Protein AF-A0A2U0D5P3-F1 (afdb_monomer)

Foldseek 3Di:
DDDQWQDPVLLVVQLVVLVVQLVVLVVVLPDDDPDPVVNVVSVVSNVLSVLQNVLSVDVDLCNVVSVVCCLCPVQAPVLVVVLVVQVVCVVPPVPNPDPPSNVVSVVSNVVSVVSVVNCVVIGDNPDD

Radius of gyration: 16.36 Å; Cα contacts (8 Å, |Δi|>4): 101; chains: 1; bounding box: 40×24×51 Å

pLDDT: mean 86.08, std 11.92, range [39.5, 96.5]

Secondary structure (DSSP, 8-state):
---SBS-HHHHHHHHHHHHHHHHHHHHHHTS--S-HHHHHHHHHHHHHHHHHHHTTTS--TTHHHHHHHIIIIIIIIHHHHHHHHHHHHHHH-SS---HHHHHHHHHHHHHHHHHHHHHHHHB-----

Sequence (128 aa):
MNRLFSNNTFYYFFLIVVGINFLGSIGGISKETDILILKILGMITVAVCLLALLSFFTDLKFNHLFFKIYLYGKGLLSPFCLLIYFLYEKITNDRYVSGTYFMPALFRLVLGFVMLVLYNKYKIEKNR

Mean predicted aligned error: 5.9 Å

Solvent-accessible surface area (backbone atoms only — not comparable to full-atom values): 7034 Å² total; per-residue (Å²): 132,88,66,64,41,80,40,68,69,58,48,54,50,49,51,51,54,37,49,54,52,27,55,54,33,51,66,54,56,74,51,92,69,92,51,65,68,58,55,52,53,34,52,53,50,30,50,41,29,46,51,33,48,49,36,76,80,43,96,54,95,53,32,67,56,35,46,48,52,32,38,51,45,62,21,35,49,47,23,48,54,50,47,51,50,53,52,50,42,51,74,75,34,94,65,65,86,44,71,81,57,49,53,59,28,50,51,43,27,53,49,20,52,53,50,48,54,51,43,71,73,30,53,48,78,79,84,124

Structure (mmCIF, N/CA/C/O backbone):
data_AF-A0A2U0D5P3-F1
#
_entry.id   AF-A0A2U0D5P3-F1
#
loop_
_atom_site.group_PDB
_atom_site.id
_atom_site.type_symbol
_atom_site.label_atom_id
_atom_site.label_alt_id
_atom_site.label_comp_id
_atom_site.label_asym_id
_atom_site.label_entity_id
_atom_site.label_seq_id
_atom_site.pdbx_PDB_ins_code
_atom_site.Cartn_x
_atom_site.Cartn_y
_atom_site.Cartn_z
_atom_site.occupancy
_atom_site.B_iso_or_equiv
_atom_site.auth_seq_id
_atom_site.auth_comp_id
_atom_site.auth_asym_id
_atom_site.auth_atom_id
_atom_site.pdbx_PDB_model_num
ATOM 1 N N . MET A 1 1 ? -12.353 -5.039 22.178 1.00 49.28 1 MET A N 1
ATOM 2 C CA . MET A 1 1 ? -11.605 -5.071 20.901 1.00 49.28 1 MET A CA 1
ATOM 3 C C . MET A 1 1 ? -11.935 -3.790 20.146 1.00 49.28 1 MET A C 1
ATOM 5 O O . MET A 1 1 ? -13.097 -3.590 19.812 1.00 49.28 1 MET A O 1
ATOM 9 N N . ASN A 1 2 ? -10.979 -2.871 19.986 1.00 60.81 2 ASN A N 1
ATOM 10 C CA . ASN A 1 2 ? -11.240 -1.607 19.294 1.00 60.81 2 ASN A CA 1
ATOM 11 C C . ASN A 1 2 ? -11.452 -1.879 17.801 1.00 60.81 2 ASN A C 1
ATOM 13 O O . ASN A 1 2 ? -10.558 -2.377 17.123 1.00 60.81 2 ASN A O 1
ATOM 17 N N . ARG A 1 3 ? -12.662 -1.612 17.299 1.00 76.00 3 ARG A N 1
ATOM 18 C CA . ARG A 1 3 ? -12.981 -1.809 15.881 1.00 76.00 3 ARG A CA 1
ATOM 19 C C . ARG A 1 3 ? -12.280 -0.730 15.051 1.00 76.00 3 ARG A C 1
ATOM 21 O O . ARG A 1 3 ? -12.592 0.444 15.195 1.00 76.00 3 ARG A O 1
ATOM 28 N N . LEU A 1 4 ? -11.351 -1.144 14.185 1.00 87.69 4 LEU A N 1
ATOM 29 C CA . LEU A 1 4 ? -10.678 -0.280 13.196 1.00 87.69 4 LEU A CA 1
ATOM 30 C C . LEU A 1 4 ? -11.612 0.135 12.051 1.00 87.69 4 LEU A C 1
ATOM 32 O O . LEU A 1 4 ? -11.501 1.229 11.498 1.00 87.69 4 LEU A O 1
ATOM 36 N N . PHE A 1 5 ? -12.541 -0.753 11.700 1.00 91.56 5 PHE A N 1
ATOM 37 C CA . PHE A 1 5 ? -13.498 -0.560 10.620 1.00 91.56 5 PHE A CA 1
ATOM 38 C C . PHE A 1 5 ? -14.900 -0.951 11.081 1.00 91.56 5 PHE A C 1
ATOM 40 O O . PHE A 1 5 ? -15.067 -1.865 11.890 1.00 91.56 5 PHE A O 1
ATOM 47 N N . SER A 1 6 ? -15.912 -0.264 10.557 1.00 92.25 6 SER A N 1
ATOM 48 C CA . SER A 1 6 ? -17.325 -0.542 10.841 1.00 92.25 6 SER A CA 1
ATOM 49 C C . SER A 1 6 ? -17.835 -1.799 10.137 1.00 92.25 6 SER A C 1
ATOM 51 O O . SER A 1 6 ? -18.821 -2.389 10.573 1.00 92.25 6 SER A O 1
ATOM 53 N N . ASN A 1 7 ? -17.147 -2.240 9.082 1.00 93.56 7 ASN A N 1
ATOM 54 C CA . ASN A 1 7 ? -17.504 -3.408 8.289 1.00 93.56 7 ASN A CA 1
ATOM 55 C C . ASN A 1 7 ? -16.450 -4.523 8.429 1.00 93.56 7 ASN A C 1
ATOM 57 O O . ASN A 1 7 ? -15.291 -4.348 8.046 1.00 93.56 7 ASN A O 1
ATOM 61 N N . ASN A 1 8 ? -16.869 -5.683 8.945 1.00 91.62 8 ASN A N 1
ATOM 62 C CA . ASN A 1 8 ? -15.991 -6.841 9.150 1.00 91.62 8 ASN A CA 1
ATOM 63 C C . ASN A 1 8 ? -15.499 -7.449 7.827 1.00 91.62 8 ASN A C 1
ATOM 65 O O . ASN A 1 8 ? -14.347 -7.861 7.735 1.00 91.62 8 ASN A O 1
ATOM 69 N N . THR A 1 9 ? -16.341 -7.483 6.792 1.00 94.12 9 THR A N 1
ATOM 70 C CA . THR A 1 9 ? -15.952 -7.992 5.469 1.00 94.12 9 THR A CA 1
ATOM 71 C C . THR A 1 9 ? -14.819 -7.157 4.886 1.00 94.12 9 THR A C 1
ATOM 73 O O . THR A 1 9 ? -13.827 -7.707 4.418 1.00 94.12 9 THR A O 1
ATOM 76 N N . PHE A 1 10 ? -14.919 -5.828 4.983 1.00 95.00 10 PHE A N 1
ATOM 77 C CA . PHE A 1 10 ? -13.848 -4.928 4.571 1.00 95.00 10 PHE A CA 1
ATOM 78 C C . PHE A 1 10 ? -12.583 -5.117 5.413 1.00 95.00 10 PHE A C 1
ATOM 80 O O . PHE A 1 10 ? -11.495 -5.145 4.848 1.00 95.00 10 PHE A O 1
ATOM 87 N N . TYR A 1 11 ? -12.709 -5.299 6.733 1.00 94.62 11 TYR A N 1
ATOM 88 C CA . TYR A 1 11 ? -11.564 -5.594 7.603 1.00 94.62 11 TYR A CA 1
ATOM 89 C C . TYR A 1 11 ? -10.780 -6.817 7.102 1.00 94.62 11 TYR A C 1
ATOM 91 O O . TYR A 1 11 ? -9.577 -6.713 6.867 1.00 94.62 11 TYR A O 1
ATOM 99 N N . TYR A 1 12 ? -11.452 -7.954 6.885 1.00 95.00 12 TYR A N 1
ATOM 100 C CA . TYR A 1 12 ? -10.782 -9.181 6.442 1.00 95.00 12 TYR A CA 1
ATOM 101 C C . TYR A 1 12 ? -10.258 -9.070 5.012 1.00 95.00 12 TYR A C 1
ATOM 103 O O . TYR A 1 12 ? -9.145 -9.509 4.732 1.00 95.00 12 TYR A O 1
ATOM 111 N N . PHE A 1 13 ? -11.016 -8.437 4.117 1.00 95.62 13 PHE A N 1
ATOM 112 C CA . PHE A 1 13 ? -10.563 -8.171 2.756 1.00 95.62 13 PHE A CA 1
ATOM 113 C C . PHE A 1 13 ? -9.285 -7.323 2.745 1.00 95.62 13 PHE A C 1
ATOM 115 O O . PHE A 1 13 ? -8.310 -7.683 2.087 1.00 95.62 13 PHE A O 1
ATOM 122 N N . PHE A 1 14 ? -9.248 -6.241 3.527 1.00 95.81 14 PHE A N 1
ATOM 123 C CA . PHE A 1 14 ? -8.075 -5.379 3.625 1.00 95.81 14 PHE A CA 1
ATOM 124 C C . PHE A 1 14 ? -6.882 -6.118 4.234 1.00 95.81 14 PHE A C 1
ATOM 126 O O . PHE A 1 14 ? -5.777 -6.038 3.697 1.00 95.81 14 PHE A O 1
ATOM 133 N N . LEU A 1 15 ? -7.107 -6.896 5.294 1.00 96.31 15 LEU A N 1
ATOM 134 C CA . LEU A 1 15 ? -6.078 -7.730 5.909 1.00 96.31 15 LEU A CA 1
ATOM 135 C C . LEU A 1 15 ? -5.447 -8.691 4.889 1.00 96.31 15 LEU A C 1
ATOM 137 O O . LEU A 1 15 ? -4.223 -8.762 4.792 1.00 96.31 15 LEU A O 1
ATOM 141 N N . ILE A 1 16 ? -6.267 -9.387 4.096 1.00 96.25 16 ILE A N 1
ATOM 142 C CA . ILE A 1 16 ? -5.800 -10.322 3.063 1.00 96.25 16 ILE A CA 1
ATOM 143 C C . ILE A 1 16 ? -4.990 -9.587 1.990 1.00 96.25 16 ILE A C 1
ATOM 145 O O . ILE A 1 16 ? -3.889 -10.018 1.653 1.00 96.25 16 ILE A O 1
ATOM 149 N N . VAL A 1 17 ? -5.489 -8.456 1.479 1.00 95.12 17 VAL A N 1
ATOM 150 C CA . VAL A 1 17 ? -4.790 -7.660 0.454 1.00 95.12 17 VAL A CA 1
ATOM 151 C C . VAL A 1 17 ? -3.433 -7.162 0.965 1.00 95.12 17 VAL A C 1
ATOM 153 O O . VAL A 1 17 ? -2.428 -7.248 0.254 1.00 95.12 17 VAL A O 1
ATOM 156 N N . VAL A 1 18 ? -3.372 -6.677 2.208 1.00 95.62 18 VAL A N 1
ATOM 157 C CA . VAL A 1 18 ? -2.120 -6.247 2.850 1.00 95.62 18 VAL A CA 1
ATOM 158 C C . VAL A 1 18 ? -1.170 -7.424 3.039 1.00 95.62 18 VAL A C 1
ATOM 160 O O . VAL A 1 18 ? 0.002 -7.300 2.689 1.00 95.62 18 VAL A O 1
ATOM 163 N N . GLY A 1 19 ? -1.668 -8.572 3.506 1.00 95.81 19 GLY A N 1
ATOM 164 C CA . GLY A 1 19 ? -0.881 -9.791 3.686 1.00 95.81 19 GLY A CA 1
ATOM 165 C C . GLY A 1 19 ? -0.269 -10.309 2.382 1.00 95.81 19 GLY A C 1
ATOM 166 O O . GLY A 1 19 ? 0.935 -10.551 2.323 1.00 95.81 19 GLY A O 1
ATOM 167 N N . ILE A 1 20 ? -1.057 -10.398 1.306 1.00 94.06 20 ILE A N 1
ATOM 168 C CA . ILE A 1 20 ? -0.566 -10.802 -0.023 1.00 94.06 20 ILE A CA 1
ATOM 169 C C . ILE A 1 20 ? 0.508 -9.826 -0.517 1.00 94.06 20 ILE A C 1
ATOM 171 O O . ILE A 1 20 ? 1.563 -10.247 -0.993 1.00 94.06 20 ILE A O 1
ATOM 175 N N . ASN A 1 21 ? 0.276 -8.517 -0.375 1.00 92.62 21 ASN A N 1
ATOM 176 C CA . ASN A 1 21 ? 1.241 -7.503 -0.799 1.00 92.62 21 ASN A CA 1
ATOM 177 C C . ASN A 1 21 ? 2.528 -7.522 0.037 1.00 92.62 21 ASN A C 1
ATOM 179 O O . ASN A 1 21 ? 3.601 -7.266 -0.510 1.00 92.62 21 ASN A O 1
ATOM 183 N N . PHE A 1 22 ? 2.449 -7.856 1.326 1.00 94.19 22 PHE A N 1
ATOM 184 C CA . PHE A 1 22 ? 3.615 -8.048 2.184 1.00 94.19 22 PHE A CA 1
ATOM 185 C C . PHE A 1 22 ? 4.465 -9.235 1.715 1.00 94.19 22 PHE A C 1
ATOM 187 O O . PHE A 1 22 ? 5.647 -9.052 1.422 1.00 94.19 22 PHE A O 1
ATOM 194 N N . LEU A 1 23 ? 3.853 -10.412 1.542 1.00 93.25 23 LEU A N 1
ATOM 195 C CA . LEU A 1 23 ? 4.539 -11.612 1.047 1.00 93.25 23 LEU A CA 1
ATOM 196 C C . LEU A 1 23 ? 5.160 -11.380 -0.338 1.00 93.25 23 LEU A C 1
ATOM 198 O O . LEU A 1 23 ? 6.330 -11.690 -0.561 1.00 93.25 23 LEU A O 1
ATOM 202 N N . GLY A 1 24 ? 4.407 -10.757 -1.249 1.00 88.81 24 GLY A N 1
ATOM 203 C CA . GLY A 1 24 ? 4.899 -10.410 -2.580 1.00 88.81 24 GLY A CA 1
ATOM 204 C C . GLY A 1 24 ? 6.051 -9.401 -2.561 1.00 88.81 24 GLY A C 1
ATOM 205 O O . GLY A 1 24 ? 6.932 -9.463 -3.415 1.00 88.81 24 GLY A O 1
ATOM 206 N N . SER A 1 25 ? 6.081 -8.489 -1.585 1.00 88.25 25 SER A N 1
ATOM 207 C CA . SER A 1 25 ? 7.172 -7.517 -1.446 1.00 88.25 25 SER A CA 1
ATOM 208 C C . SER A 1 25 ? 8.443 -8.165 -0.888 1.00 88.25 25 SER A C 1
ATOM 210 O O . SER A 1 25 ? 9.526 -7.852 -1.374 1.00 88.25 25 SER A O 1
ATOM 212 N N . ILE A 1 26 ? 8.327 -9.118 0.046 1.00 89.38 26 ILE A N 1
ATOM 213 C CA . ILE A 1 26 ? 9.472 -9.912 0.531 1.00 89.38 26 ILE A CA 1
ATOM 214 C C . ILE A 1 26 ? 10.100 -10.705 -0.619 1.00 89.38 26 ILE A C 1
ATOM 216 O O . ILE A 1 26 ? 11.304 -10.606 -0.843 1.00 89.38 26 ILE A O 1
ATOM 220 N N . GLY A 1 27 ? 9.284 -11.425 -1.398 1.00 85.06 27 GLY A N 1
ATOM 221 C CA . GLY A 1 27 ? 9.766 -12.172 -2.566 1.00 85.06 27 GLY A CA 1
ATOM 222 C C . GLY A 1 27 ? 10.326 -11.286 -3.689 1.00 85.06 27 GLY A C 1
ATOM 223 O O . GLY A 1 27 ? 11.013 -11.770 -4.584 1.00 85.06 27 GLY A O 1
ATOM 224 N N . GLY A 1 28 ? 10.035 -9.982 -3.665 1.00 77.50 28 GLY A N 1
ATOM 225 C CA . GLY A 1 28 ? 10.628 -9.003 -4.573 1.00 77.50 28 GLY A CA 1
ATOM 226 C C . GLY A 1 28 ? 12.045 -8.590 -4.172 1.00 77.50 28 GLY A C 1
ATOM 227 O O . GLY A 1 28 ? 12.877 -8.390 -5.051 1.00 77.50 28 GLY A O 1
ATOM 228 N N . ILE A 1 29 ? 12.329 -8.490 -2.867 1.00 81.94 29 ILE A N 1
ATOM 229 C CA . ILE A 1 29 ? 13.661 -8.131 -2.348 1.00 81.94 29 ILE A CA 1
ATOM 230 C C . ILE A 1 29 ? 14.668 -9.269 -2.540 1.00 81.94 29 ILE A C 1
ATOM 232 O O . ILE A 1 29 ? 15.853 -9.004 -2.710 1.00 81.94 29 ILE A O 1
ATOM 236 N N . SER A 1 30 ? 14.218 -10.526 -2.539 1.00 70.25 30 SER A N 1
ATOM 237 C CA . SER A 1 30 ? 15.102 -11.684 -2.725 1.00 70.25 30 SER A CA 1
ATOM 238 C C . SER A 1 30 ? 15.665 -11.819 -4.144 1.00 70.25 30 SER A C 1
ATOM 240 O O . SER A 1 30 ? 16.513 -12.676 -4.374 1.00 70.25 30 SER A O 1
ATOM 242 N N . LYS A 1 31 ? 15.212 -10.999 -5.101 1.00 76.00 31 LYS A N 1
ATOM 243 C CA . LYS A 1 31 ? 15.792 -10.951 -6.445 1.00 76.00 31 LYS A CA 1
ATOM 244 C C . LYS A 1 31 ? 17.076 -10.129 -6.428 1.00 76.00 31 LYS A C 1
ATOM 246 O O . LYS A 1 31 ? 17.086 -8.999 -5.942 1.00 76.00 31 LYS A O 1
ATOM 251 N N . GLU A 1 32 ? 18.146 -10.679 -6.990 1.00 71.94 32 GLU A N 1
ATOM 252 C CA . GLU A 1 32 ? 19.399 -9.945 -7.144 1.00 71.94 32 GLU A CA 1
ATOM 253 C C . GLU A 1 32 ? 19.211 -8.739 -8.074 1.00 71.94 32 GLU A C 1
ATOM 255 O O . GLU A 1 32 ? 18.624 -8.823 -9.151 1.00 71.94 32 GLU A O 1
ATOM 260 N N . THR A 1 33 ? 19.681 -7.585 -7.607 1.00 72.06 33 THR A N 1
ATOM 261 C CA . THR A 1 33 ? 19.741 -6.326 -8.355 1.00 72.06 33 THR A CA 1
ATOM 262 C C . THR A 1 33 ? 20.985 -5.573 -7.905 1.00 72.06 33 THR A C 1
ATOM 264 O O . THR A 1 33 ? 21.180 -5.355 -6.702 1.00 72.06 33 THR A O 1
ATOM 267 N N . ASP A 1 34 ? 21.792 -5.125 -8.860 1.00 73.44 34 ASP A N 1
ATOM 268 C CA . ASP A 1 34 ? 23.008 -4.341 -8.599 1.00 73.44 34 ASP A CA 1
ATOM 269 C C . ASP A 1 34 ? 22.703 -2.873 -8.273 1.00 73.44 34 ASP A C 1
ATOM 271 O O . ASP A 1 34 ? 23.539 -2.135 -7.756 1.00 73.44 34 ASP A O 1
ATOM 275 N N . ILE A 1 35 ? 21.464 -2.441 -8.510 1.00 79.88 35 ILE A N 1
ATOM 276 C CA . ILE A 1 35 ? 21.035 -1.064 -8.295 1.00 79.88 35 ILE A CA 1
ATOM 277 C C . ILE A 1 35 ? 20.634 -0.873 -6.823 1.00 79.88 35 ILE A C 1
ATOM 279 O O . ILE A 1 35 ? 19.546 -1.275 -6.397 1.00 79.88 35 ILE A O 1
ATOM 283 N N . LEU A 1 36 ? 21.502 -0.212 -6.045 1.00 80.94 36 LEU A N 1
ATOM 284 C CA . LEU A 1 36 ? 21.303 0.074 -4.614 1.00 80.94 36 LEU A CA 1
ATOM 285 C C . LEU A 1 36 ? 19.955 0.759 -4.330 1.00 80.94 36 LEU A C 1
ATOM 287 O O . LEU A 1 36 ? 19.257 0.395 -3.383 1.00 80.94 36 LEU A O 1
ATOM 291 N N . ILE A 1 37 ? 19.558 1.725 -5.166 1.00 79.44 37 ILE A N 1
ATOM 292 C CA . ILE A 1 37 ? 18.324 2.489 -4.943 1.00 79.44 37 ILE A CA 1
ATOM 293 C C . ILE A 1 37 ? 17.065 1.616 -5.058 1.00 79.44 37 ILE A C 1
ATOM 295 O O . ILE A 1 37 ? 16.123 1.802 -4.288 1.00 79.44 37 ILE A O 1
ATOM 299 N N . LEU A 1 38 ? 17.069 0.601 -5.932 1.00 78.44 38 LEU A N 1
ATOM 300 C CA . LEU A 1 38 ? 15.967 -0.359 -6.048 1.00 78.44 38 LEU A CA 1
ATOM 301 C C . LEU A 1 38 ? 15.883 -1.269 -4.818 1.00 78.44 38 LEU A C 1
ATOM 303 O O . LEU A 1 38 ? 14.782 -1.547 -4.342 1.00 78.44 38 LEU A O 1
ATOM 307 N N . LYS A 1 39 ? 17.029 -1.669 -4.248 1.00 80.62 39 LYS A N 1
ATOM 308 C CA . LYS A 1 39 ? 17.075 -2.423 -2.983 1.00 80.62 39 LYS A CA 1
ATOM 309 C C . LYS A 1 39 ? 16.489 -1.618 -1.820 1.00 80.62 39 LYS A C 1
ATOM 311 O O . LYS A 1 39 ? 15.673 -2.146 -1.065 1.00 80.62 39 LYS A O 1
ATOM 316 N N . ILE A 1 40 ? 16.850 -0.338 -1.701 1.00 85.06 40 ILE A N 1
ATOM 317 C CA . ILE A 1 40 ? 16.323 0.558 -0.657 1.00 85.06 40 ILE A CA 1
ATOM 318 C C . ILE A 1 40 ? 14.806 0.741 -0.812 1.00 85.06 40 ILE A C 1
ATOM 320 O O . ILE A 1 40 ? 14.064 0.566 0.153 1.00 85.06 40 ILE A O 1
ATOM 324 N N . LEU A 1 41 ? 14.322 1.018 -2.028 1.00 83.50 41 LEU A N 1
ATOM 325 C CA . LEU A 1 41 ? 12.885 1.129 -2.321 1.00 83.50 41 LEU A CA 1
ATOM 326 C C . LEU A 1 41 ? 12.121 -0.168 -2.014 1.00 83.50 41 LEU A C 1
ATOM 328 O O . LEU A 1 41 ? 11.007 -0.122 -1.480 1.00 83.50 41 LEU A O 1
ATOM 332 N N . GLY A 1 42 ? 12.724 -1.323 -2.304 1.00 85.75 42 GLY A N 1
ATOM 333 C CA . GLY A 1 42 ? 12.196 -2.632 -1.929 1.00 85.75 42 GLY A CA 1
ATOM 334 C C . GLY A 1 42 ? 12.022 -2.764 -0.415 1.00 85.75 42 GLY A C 1
ATOM 335 O O . GLY A 1 42 ? 10.921 -3.066 0.050 1.00 85.75 42 GLY A O 1
ATOM 336 N N . MET A 1 43 ? 13.066 -2.455 0.361 1.00 88.44 43 MET A N 1
ATOM 337 C CA . MET A 1 43 ? 13.024 -2.498 1.830 1.00 88.44 43 MET A CA 1
ATOM 338 C C . MET A 1 43 ? 11.981 -1.544 2.422 1.00 88.44 43 MET A C 1
ATOM 340 O O . MET A 1 43 ? 11.202 -1.955 3.283 1.00 88.44 43 MET A O 1
ATOM 344 N N . ILE A 1 44 ? 11.896 -0.307 1.920 1.00 90.56 44 ILE A N 1
ATOM 345 C CA . ILE A 1 44 ? 10.860 0.657 2.329 1.00 90.56 44 ILE A CA 1
ATOM 346 C C . ILE A 1 44 ? 9.464 0.083 2.058 1.00 90.56 44 ILE A C 1
ATOM 348 O O . ILE A 1 44 ? 8.576 0.169 2.905 1.00 90.56 44 ILE A O 1
ATOM 352 N N . THR A 1 45 ? 9.268 -0.552 0.902 1.00 89.56 45 THR A N 1
ATOM 353 C CA . THR A 1 45 ? 7.982 -1.157 0.533 1.00 89.56 45 THR A CA 1
ATOM 354 C C . THR A 1 45 ? 7.583 -2.282 1.488 1.00 89.56 45 THR A C 1
ATOM 356 O O . THR A 1 45 ? 6.426 -2.346 1.913 1.00 89.56 45 THR A O 1
ATOM 359 N N . VAL A 1 46 ? 8.528 -3.151 1.856 1.00 93.06 46 VAL A N 1
ATOM 360 C CA . VAL A 1 46 ? 8.290 -4.213 2.843 1.00 93.06 46 VAL A CA 1
ATOM 361 C C . VAL A 1 46 ? 7.959 -3.622 4.207 1.00 93.06 46 VAL A C 1
ATOM 363 O O . VAL A 1 46 ? 6.984 -4.055 4.817 1.00 93.06 46 VAL A O 1
ATOM 366 N N . ALA A 1 47 ? 8.685 -2.593 4.650 1.00 93.56 47 ALA A N 1
ATOM 367 C CA . ALA A 1 47 ? 8.412 -1.915 5.913 1.00 93.56 47 ALA A CA 1
ATOM 368 C C . ALA A 1 47 ? 7.002 -1.299 5.946 1.00 93.56 47 ALA A C 1
ATOM 370 O O . ALA A 1 47 ? 6.269 -1.493 6.913 1.00 93.56 47 ALA A O 1
ATOM 371 N N . VAL A 1 48 ? 6.572 -0.627 4.871 1.00 94.06 48 VAL A N 1
ATOM 372 C CA . VAL A 1 48 ? 5.213 -0.065 4.763 1.00 94.06 48 VAL A CA 1
ATOM 373 C C . VAL A 1 48 ? 4.146 -1.161 4.835 1.00 94.06 48 VAL A C 1
ATOM 375 O O . VAL A 1 48 ? 3.155 -1.008 5.549 1.00 94.06 48 VAL A O 1
ATOM 378 N N . CYS A 1 49 ? 4.343 -2.281 4.131 1.00 94.50 49 CYS A N 1
ATOM 379 C CA . CYS A 1 49 ? 3.404 -3.404 4.177 1.00 94.50 49 CYS A CA 1
ATOM 380 C C . CYS A 1 49 ? 3.369 -4.063 5.564 1.00 94.50 49 CYS A C 1
ATOM 382 O O . CYS A 1 49 ? 2.290 -4.402 6.044 1.00 94.50 49 CYS A O 1
ATOM 384 N N . LEU A 1 50 ? 4.521 -4.198 6.225 1.00 95.19 50 LEU A N 1
ATOM 385 C CA . LEU A 1 50 ? 4.627 -4.756 7.571 1.00 95.19 50 LEU A CA 1
ATOM 386 C C . LEU A 1 50 ? 3.917 -3.877 8.604 1.00 95.19 50 LEU A C 1
ATOM 388 O O . LEU A 1 50 ? 3.131 -4.385 9.396 1.00 95.19 50 LEU A O 1
ATOM 392 N N . LEU A 1 51 ? 4.150 -2.562 8.579 1.00 94.44 51 LEU A N 1
ATOM 393 C CA . LEU A 1 51 ? 3.499 -1.621 9.493 1.00 94.44 51 LEU A CA 1
ATOM 394 C C . LEU A 1 51 ? 1.978 -1.632 9.317 1.00 94.44 51 LEU A C 1
ATOM 396 O O . LEU A 1 51 ? 1.241 -1.665 10.304 1.00 94.44 51 LEU A O 1
ATOM 400 N N . ALA A 1 52 ? 1.498 -1.665 8.072 1.00 94.69 52 ALA A N 1
ATOM 401 C CA . ALA A 1 52 ? 0.075 -1.813 7.794 1.00 94.69 52 ALA A CA 1
ATOM 402 C C . ALA A 1 52 ? -0.466 -3.155 8.310 1.00 94.69 52 ALA A C 1
ATOM 404 O O . ALA A 1 52 ? -1.532 -3.183 8.913 1.00 94.69 52 ALA A O 1
ATOM 405 N N . LEU A 1 53 ? 0.271 -4.255 8.141 1.00 95.62 53 LEU A N 1
ATOM 406 C CA . LEU A 1 53 ? -0.149 -5.571 8.619 1.00 95.62 53 LEU A CA 1
ATOM 407 C C . LEU A 1 53 ? -0.235 -5.620 10.152 1.00 95.62 53 LEU A C 1
ATOM 409 O O . LEU A 1 53 ? -1.257 -6.017 10.706 1.00 95.62 53 LEU A O 1
ATOM 413 N N . LEU A 1 54 ? 0.803 -5.148 10.846 1.00 94.00 54 LEU A N 1
ATOM 414 C CA . LEU A 1 54 ? 0.842 -5.081 12.310 1.00 94.00 54 LEU A CA 1
ATOM 415 C C . LEU A 1 54 ? -0.270 -4.193 12.885 1.00 94.00 54 LEU A C 1
ATOM 417 O O . LEU A 1 54 ? -0.780 -4.479 13.971 1.00 94.00 54 LEU A O 1
ATOM 421 N N . SER A 1 55 ? -0.701 -3.16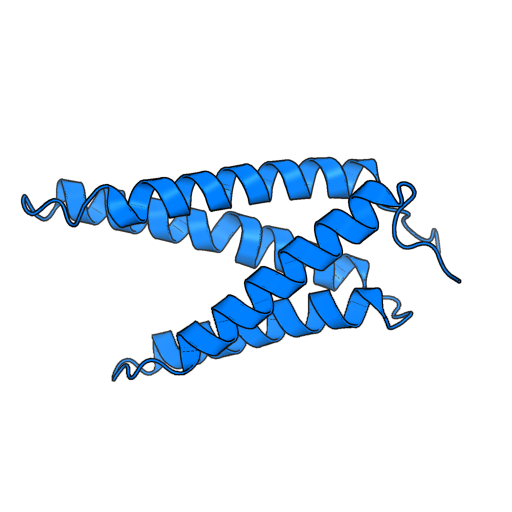8 12.145 1.00 93.12 55 SER A N 1
ATOM 422 C CA . SER A 1 55 ? -1.801 -2.277 12.544 1.00 93.12 55 SER A CA 1
ATOM 423 C C . SER A 1 55 ? -3.154 -2.990 12.666 1.00 93.12 55 SER A C 1
ATOM 425 O O . SER A 1 55 ? -4.057 -2.455 13.302 1.00 93.12 55 SER A O 1
ATOM 427 N N . PHE A 1 56 ? -3.326 -4.186 12.088 1.00 91.56 56 PHE A N 1
ATOM 428 C CA . PHE A 1 56 ? -4.542 -4.991 12.279 1.00 91.56 56 PHE A CA 1
ATOM 429 C C . PHE A 1 56 ? -4.573 -5.746 13.610 1.00 91.56 56 PHE A C 1
ATOM 431 O O . PHE A 1 56 ? -5.660 -6.064 14.095 1.00 91.56 56 PHE A O 1
ATOM 438 N N . PHE A 1 57 ? -3.399 -6.040 14.174 1.00 90.88 57 PHE A N 1
ATOM 439 C CA . PHE A 1 57 ? -3.234 -6.878 15.366 1.00 90.88 57 PHE A CA 1
ATOM 440 C C . PHE A 1 57 ? -2.899 -6.067 16.620 1.00 90.88 57 PHE A C 1
ATOM 442 O O . PHE A 1 57 ? -3.143 -6.520 17.736 1.00 90.88 57 PHE A O 1
ATOM 449 N N . THR A 1 58 ? -2.350 -4.866 16.446 1.00 87.12 58 THR A N 1
ATOM 450 C CA . THR A 1 58 ? -1.944 -3.971 17.534 1.00 87.12 58 THR A CA 1
ATOM 451 C C . THR A 1 58 ? -2.886 -2.773 17.618 1.00 87.12 58 THR A C 1
ATOM 453 O O . THR A 1 58 ? -3.323 -2.247 16.600 1.00 87.12 58 THR A O 1
ATOM 456 N N . ASP A 1 59 ? -3.225 -2.318 18.826 1.00 79.62 59 ASP A N 1
ATOM 457 C CA . ASP A 1 59 ? -4.082 -1.139 19.031 1.00 79.62 59 ASP A CA 1
ATOM 458 C C . ASP A 1 59 ? -3.223 0.124 19.181 1.00 79.62 59 ASP A C 1
ATOM 460 O O . ASP A 1 59 ? -3.073 0.685 20.268 1.00 79.62 59 ASP A O 1
ATOM 464 N N . LEU A 1 60 ? -2.593 0.549 18.082 1.00 77.88 60 LEU A N 1
ATO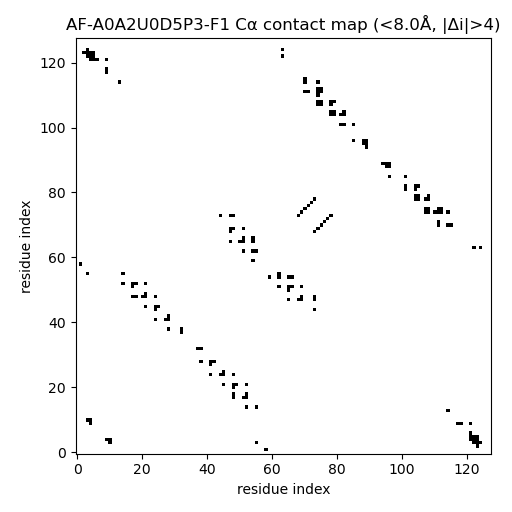M 465 C CA . LEU A 1 60 ? -1.800 1.774 18.050 1.00 77.88 60 LEU A CA 1
ATOM 466 C C . LEU A 1 60 ? -2.680 2.962 17.654 1.00 77.88 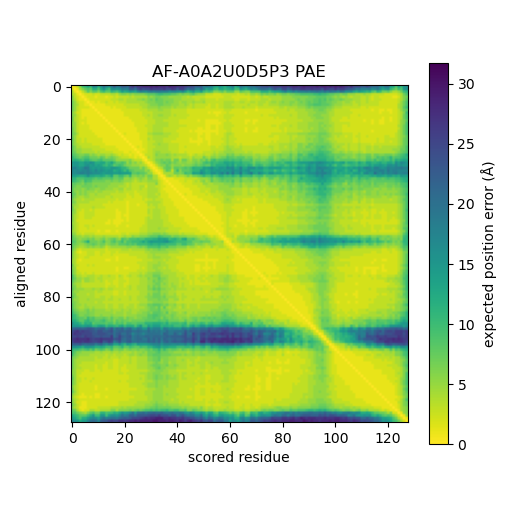60 LEU A C 1
ATOM 468 O O . LEU A 1 60 ? -3.533 2.886 16.769 1.00 77.88 60 LEU A O 1
ATOM 472 N N . LYS A 1 61 ? -2.390 4.132 18.232 1.00 80.56 61 LYS A N 1
ATOM 473 C CA . LYS A 1 61 ? -3.030 5.405 17.845 1.00 80.56 61 LYS A CA 1
ATOM 474 C C . LYS A 1 61 ? -2.806 5.760 16.368 1.00 80.56 61 LYS A C 1
ATOM 476 O O . LYS A 1 61 ? -3.580 6.520 15.797 1.00 80.56 61 LYS A O 1
ATOM 481 N N . PHE A 1 62 ? -1.762 5.203 15.756 1.00 85.62 62 PHE A N 1
ATOM 482 C CA . PHE A 1 62 ? -1.324 5.505 14.394 1.00 85.62 62 PHE A CA 1
ATOM 483 C C . PHE A 1 62 ? -1.771 4.469 13.351 1.00 85.62 62 PHE A C 1
ATOM 485 O O . PHE A 1 62 ? -1.383 4.584 12.193 1.00 85.62 62 PHE A O 1
ATOM 492 N N . ASN A 1 63 ? -2.622 3.498 13.704 1.00 90.88 63 ASN A N 1
ATOM 493 C CA . ASN A 1 63 ? -3.079 2.457 12.770 1.00 90.88 63 ASN A CA 1
ATOM 494 C C . ASN A 1 63 ? -3.643 3.042 11.464 1.00 90.88 63 ASN A C 1
ATOM 496 O O . ASN A 1 63 ? -3.244 2.657 10.366 1.00 90.88 63 ASN A O 1
ATOM 500 N N . HIS A 1 64 ? -4.510 4.054 11.564 1.00 91.75 64 HIS A N 1
ATOM 501 C CA . HIS A 1 64 ? -5.071 4.716 10.384 1.00 91.75 64 HIS A CA 1
ATOM 502 C C . HIS A 1 64 ? -4.035 5.488 9.564 1.00 91.75 64 HIS A C 1
ATOM 504 O O . HIS A 1 64 ? -4.194 5.578 8.348 1.00 91.75 64 HIS A O 1
ATOM 510 N N . LEU A 1 65 ? -2.982 6.016 10.195 1.00 92.62 65 LEU A N 1
ATOM 511 C CA . LEU A 1 65 ? -1.877 6.656 9.486 1.00 92.62 65 LEU A CA 1
ATOM 512 C C . LEU A 1 65 ? -1.120 5.623 8.646 1.00 92.62 65 LEU A C 1
ATOM 514 O O . LEU A 1 65 ? -0.904 5.851 7.458 1.00 92.62 65 LEU A O 1
ATOM 518 N N . PHE A 1 66 ? -0.794 4.464 9.221 1.00 93.94 66 PHE A N 1
ATOM 519 C CA . PHE A 1 66 ? -0.120 3.388 8.494 1.00 93.94 66 PHE A CA 1
ATOM 520 C C . PHE A 1 66 ? -0.976 2.838 7.349 1.00 93.94 66 PHE A C 1
ATOM 522 O O . PHE A 1 66 ? -0.463 2.646 6.247 1.00 93.94 66 PHE A O 1
ATOM 529 N N . PHE A 1 67 ? -2.291 2.691 7.545 1.00 94.94 67 PHE A N 1
ATOM 530 C CA . PHE A 1 67 ? -3.207 2.330 6.457 1.00 94.94 67 PHE A CA 1
ATOM 531 C C . PHE A 1 67 ? -3.228 3.369 5.332 1.00 94.94 67 PHE A C 1
ATOM 533 O O . PHE A 1 67 ? -3.206 2.990 4.163 1.00 94.94 67 PHE A O 1
ATOM 540 N N . LYS A 1 68 ? -3.222 4.669 5.654 1.00 94.88 68 LYS A N 1
ATOM 541 C CA . LYS A 1 68 ? -3.139 5.733 4.640 1.00 94.88 68 LYS A CA 1
ATOM 542 C C . LYS A 1 68 ? -1.825 5.656 3.868 1.00 94.88 68 LYS A C 1
ATOM 544 O O . LYS A 1 68 ? -1.859 5.631 2.643 1.00 94.88 68 LYS A O 1
ATOM 549 N N . ILE A 1 69 ? -0.687 5.569 4.559 1.00 94.94 69 ILE A N 1
ATOM 550 C CA . ILE A 1 69 ? 0.636 5.461 3.919 1.00 94.94 69 ILE A CA 1
ATOM 551 C C . ILE A 1 69 ? 0.675 4.253 2.978 1.00 94.94 69 ILE A C 1
ATOM 553 O O . ILE A 1 69 ? 1.124 4.370 1.839 1.00 94.94 69 ILE A O 1
ATOM 557 N N . TYR A 1 70 ? 0.140 3.113 3.415 1.00 96.12 70 TYR A N 1
ATOM 558 C CA . TYR A 1 70 ? 0.021 1.924 2.580 1.00 96.12 70 TYR A CA 1
ATOM 559 C C . TYR A 1 70 ? -0.851 2.158 1.338 1.00 96.12 70 TYR A C 1
ATOM 561 O O . TYR A 1 70 ? -0.418 1.863 0.225 1.00 96.12 70 TYR A O 1
ATOM 569 N N . LEU A 1 71 ? -2.058 2.709 1.500 1.00 96.50 71 LEU A N 1
ATOM 570 C CA . LEU A 1 71 ? -2.991 2.921 0.390 1.00 96.50 71 LEU A CA 1
ATOM 571 C C . LEU A 1 71 ? -2.436 3.911 -0.637 1.00 96.50 71 LEU A C 1
ATOM 573 O O . LEU A 1 71 ? -2.424 3.609 -1.827 1.00 96.50 71 LEU A O 1
ATOM 577 N N . TYR A 1 72 ? -1.926 5.059 -0.191 1.00 94.75 72 TYR A N 1
ATOM 578 C CA . TYR A 1 72 ? -1.379 6.074 -1.090 1.00 94.75 72 TYR A CA 1
ATOM 579 C C . TYR A 1 72 ? -0.046 5.645 -1.704 1.00 94.75 72 TYR A C 1
ATOM 581 O O . TYR A 1 72 ? 0.134 5.767 -2.911 1.00 94.75 72 TYR A O 1
ATOM 589 N N . GLY A 1 73 ? 0.878 5.111 -0.907 1.00 90.25 73 GLY A N 1
ATOM 590 C CA . GLY A 1 73 ? 2.201 4.718 -1.386 1.00 90.25 73 GLY A CA 1
ATOM 591 C C . GLY A 1 73 ? 2.162 3.439 -2.218 1.00 90.25 73 GLY A C 1
ATOM 592 O O . GLY A 1 73 ? 2.488 3.438 -3.406 1.00 90.25 73 GLY A O 1
ATOM 593 N N . LYS A 1 74 ? 1.752 2.326 -1.602 1.00 90.50 74 LYS A N 1
ATOM 594 C CA . LYS A 1 74 ? 1.772 1.009 -2.250 1.00 90.50 74 LYS A CA 1
ATOM 595 C C . LYS A 1 74 ? 0.568 0.785 -3.161 1.00 90.50 74 LYS A C 1
ATOM 597 O O . LYS A 1 74 ? 0.732 0.202 -4.229 1.00 90.50 74 LYS A O 1
ATOM 602 N N . GLY A 1 75 ? -0.618 1.223 -2.741 1.00 90.94 75 GLY A N 1
ATOM 603 C CA . GLY A 1 75 ? -1.861 1.006 -3.483 1.00 90.94 75 GLY A CA 1
ATOM 604 C C . GLY A 1 75 ? -2.017 1.894 -4.718 1.00 90.94 75 GLY A C 1
ATOM 605 O O . GLY A 1 75 ? -2.558 1.431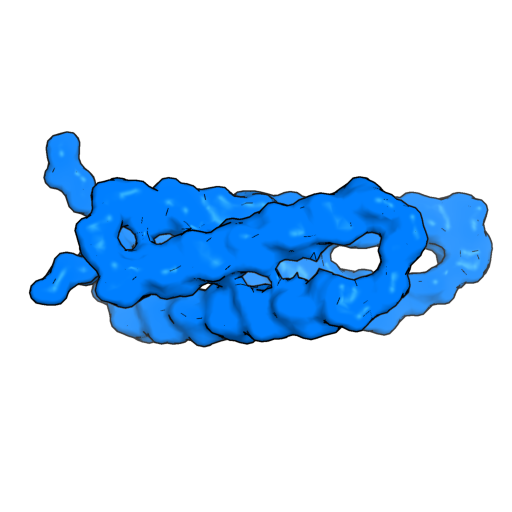 -5.716 1.00 90.94 75 GLY A O 1
ATOM 606 N N . LEU A 1 76 ? -1.530 3.139 -4.677 1.00 94.06 76 LEU A N 1
ATOM 607 C CA . LEU A 1 76 ? -1.726 4.112 -5.759 1.00 94.06 76 LEU A CA 1
ATOM 608 C C . LEU A 1 76 ? -0.421 4.534 -6.432 1.00 94.06 76 LEU A C 1
ATOM 610 O O . LEU A 1 76 ? -0.240 4.281 -7.620 1.00 94.06 76 LEU A O 1
ATOM 614 N N . LEU A 1 77 ? 0.502 5.146 -5.686 1.00 92.56 77 LEU A N 1
ATOM 615 C CA . LEU A 1 77 ? 1.709 5.747 -6.254 1.00 92.56 77 LEU A CA 1
ATOM 616 C C . LEU A 1 77 ? 2.584 4.705 -6.960 1.00 92.56 77 LEU A C 1
ATOM 618 O O . LEU A 1 77 ? 2.979 4.908 -8.101 1.00 92.56 77 LEU A O 1
ATOM 622 N N . SER A 1 78 ? 2.836 3.560 -6.321 1.00 88.69 78 SER A N 1
ATOM 623 C CA . SER A 1 78 ? 3.656 2.488 -6.899 1.00 88.69 78 SER A CA 1
ATOM 624 C C . SER A 1 78 ? 3.127 1.965 -8.247 1.00 88.69 78 SER A C 1
ATOM 626 O O . SER A 1 78 ? 3.891 1.988 -9.215 1.00 88.69 78 SER A O 1
ATOM 628 N N . PRO A 1 79 ? 1.864 1.505 -8.375 1.00 91.12 79 PRO A N 1
ATOM 629 C CA . PRO A 1 79 ? 1.353 1.062 -9.669 1.00 91.12 79 PRO A CA 1
ATOM 630 C C . PRO A 1 79 ? 1.215 2.208 -10.677 1.00 91.12 79 PRO A C 1
ATOM 632 O O . PRO A 1 79 ? 1.431 1.980 -11.863 1.00 91.12 79 PRO A O 1
ATOM 635 N N . PHE A 1 80 ? 0.937 3.438 -10.234 1.00 92.62 80 PHE A N 1
ATOM 636 C CA . PHE A 1 80 ? 0.907 4.605 -11.116 1.00 92.62 80 PHE A CA 1
ATOM 637 C C . PHE A 1 80 ? 2.280 4.903 -11.740 1.00 92.62 80 PHE A C 1
ATOM 639 O O . PHE A 1 80 ? 2.380 5.054 -12.956 1.00 92.62 80 PHE A O 1
ATOM 646 N N . CYS A 1 81 ? 3.354 4.897 -10.943 1.00 89.19 81 CYS A N 1
ATOM 647 C CA . CYS A 1 81 ? 4.720 5.055 -11.445 1.00 89.19 81 CYS A CA 1
ATOM 648 C C . CYS A 1 81 ? 5.100 3.950 -12.442 1.00 89.19 81 CYS A C 1
ATOM 650 O O . CYS A 1 81 ? 5.721 4.242 -13.461 1.00 89.19 81 CYS A O 1
ATOM 652 N N . LEU A 1 82 ? 4.698 2.698 -12.186 1.00 86.75 82 LEU A N 1
ATOM 653 C CA . LEU A 1 82 ? 4.931 1.588 -13.117 1.00 86.75 82 LEU A CA 1
ATOM 654 C C . LEU A 1 82 ? 4.194 1.784 -14.445 1.00 86.75 82 LEU A C 1
ATOM 656 O O . LEU A 1 82 ? 4.770 1.547 -15.501 1.00 86.75 82 LEU A O 1
ATOM 660 N N . LEU A 1 83 ? 2.943 2.247 -14.412 1.00 90.50 83 LEU A N 1
ATOM 661 C CA . LEU A 1 83 ? 2.187 2.536 -15.632 1.00 90.50 83 LEU A CA 1
ATOM 662 C C . LEU A 1 83 ? 2.842 3.648 -16.453 1.00 90.50 83 LEU A C 1
ATOM 664 O O . LEU A 1 83 ? 2.970 3.494 -17.663 1.00 90.50 83 LEU A O 1
ATOM 668 N N . ILE A 1 84 ? 3.298 4.728 -15.808 1.00 89.69 84 ILE A N 1
ATOM 669 C CA . ILE A 1 84 ? 4.047 5.795 -16.489 1.00 89.69 84 ILE A CA 1
ATOM 670 C C . ILE A 1 84 ? 5.323 5.234 -17.115 1.00 89.69 84 ILE A C 1
ATOM 672 O O . ILE A 1 84 ? 5.599 5.526 -18.274 1.00 89.69 84 ILE A O 1
ATOM 676 N N . TYR A 1 85 ? 6.073 4.413 -16.378 1.00 86.19 85 TYR A N 1
ATOM 677 C CA . TYR A 1 85 ? 7.289 3.783 -16.888 1.00 86.19 85 TYR A CA 1
ATOM 678 C C . TYR A 1 85 ? 7.010 2.934 -18.135 1.00 86.19 85 TYR A C 1
ATOM 680 O O . TYR A 1 85 ? 7.672 3.118 -19.150 1.00 86.19 85 TYR A O 1
ATOM 688 N N . PHE A 1 86 ? 5.981 2.082 -18.110 1.00 84.69 86 PHE A N 1
ATOM 689 C CA . PHE A 1 86 ? 5.617 1.260 -19.269 1.00 84.69 86 PHE A CA 1
ATOM 690 C C . PHE A 1 86 ? 5.107 2.086 -20.457 1.00 84.69 86 PHE A C 1
ATOM 692 O O . PHE A 1 86 ? 5.359 1.733 -21.607 1.00 84.69 86 PHE A O 1
ATOM 699 N N . LEU A 1 87 ? 4.397 3.193 -20.208 1.00 85.31 87 LEU A N 1
ATOM 700 C CA . LEU A 1 87 ? 3.994 4.123 -21.267 1.00 85.31 87 LEU A CA 1
ATOM 701 C C . LEU A 1 87 ? 5.205 4.832 -21.879 1.00 85.31 87 LEU A C 1
ATOM 703 O O . LEU A 1 87 ? 5.285 4.945 -23.098 1.00 85.31 87 LEU A O 1
ATOM 707 N N . TYR A 1 88 ? 6.149 5.276 -21.049 1.00 84.94 88 TYR A N 1
ATOM 708 C CA . TYR A 1 88 ? 7.394 5.887 -21.503 1.00 84.94 88 TYR A CA 1
ATOM 709 C C . TYR A 1 88 ? 8.226 4.905 -22.329 1.00 84.94 88 TYR A C 1
ATOM 711 O O . TYR A 1 88 ? 8.664 5.246 -23.426 1.00 84.94 88 TYR A O 1
ATOM 719 N N . GLU A 1 89 ? 8.389 3.672 -21.849 1.00 81.12 89 GLU A N 1
ATOM 720 C CA . GLU A 1 89 ? 9.099 2.610 -22.561 1.00 81.12 89 GLU A CA 1
ATOM 721 C C . GLU A 1 8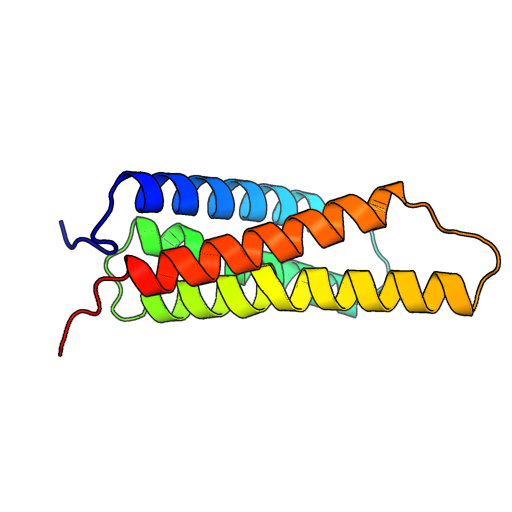9 ? 8.448 2.312 -23.917 1.00 81.12 89 GLU A C 1
ATOM 723 O O . GLU A 1 89 ? 9.151 2.257 -24.917 1.00 81.12 89 GLU A O 1
ATOM 728 N N . LYS A 1 90 ? 7.111 2.242 -23.987 1.00 79.56 90 LYS A N 1
ATOM 729 C CA . LYS A 1 90 ? 6.369 2.097 -25.251 1.00 79.56 90 LYS A CA 1
ATOM 730 C C . LYS A 1 90 ? 6.630 3.235 -26.247 1.00 79.56 90 LYS A C 1
ATOM 732 O O . LYS A 1 90 ? 6.602 2.996 -27.447 1.00 79.56 90 LYS A O 1
ATOM 737 N N . ILE A 1 91 ? 6.801 4.469 -25.771 1.00 81.31 91 ILE A N 1
ATOM 738 C CA . ILE A 1 91 ? 7.041 5.642 -26.631 1.00 81.31 91 ILE A CA 1
ATOM 739 C C . ILE A 1 91 ? 8.498 5.683 -27.112 1.00 81.31 91 ILE A C 1
ATOM 741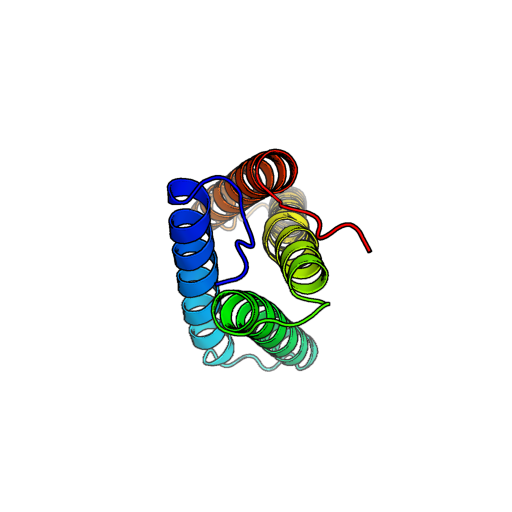 O O . ILE A 1 91 ? 8.764 6.130 -28.223 1.00 81.31 91 ILE A O 1
ATOM 745 N N . THR A 1 92 ? 9.440 5.260 -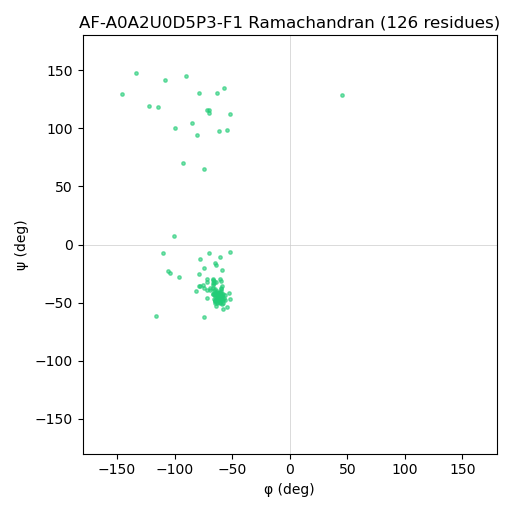26.268 1.00 82.94 92 THR A N 1
ATOM 746 C CA . THR A 1 92 ? 10.886 5.426 -26.500 1.00 82.94 92 THR A CA 1
ATOM 747 C C . THR A 1 92 ? 11.563 4.212 -27.118 1.00 82.94 92 THR A C 1
ATOM 749 O O . THR A 1 92 ? 12.5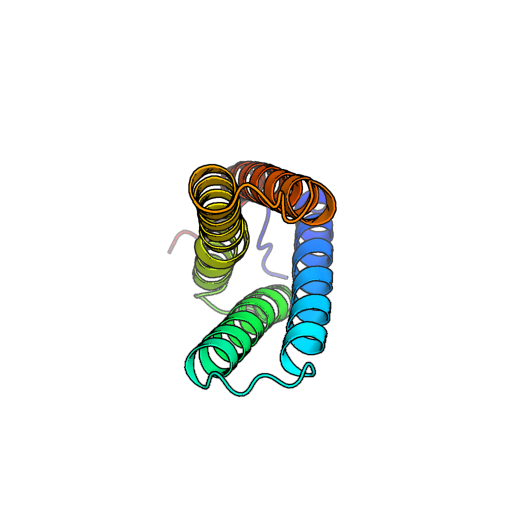49 4.369 -27.832 1.00 82.94 92 THR A O 1
ATOM 752 N N . ASN A 1 93 ? 11.037 3.015 -26.877 1.00 68.81 93 ASN A N 1
ATOM 753 C CA . ASN A 1 93 ? 11.530 1.768 -27.429 1.00 68.81 93 ASN A CA 1
ATOM 754 C C . ASN A 1 93 ? 10.393 1.091 -28.202 1.00 68.81 93 ASN A C 1
ATOM 756 O O . ASN A 1 93 ? 9.394 0.676 -27.624 1.00 68.81 93 ASN A O 1
ATOM 760 N N . ASP A 1 94 ? 10.586 0.877 -29.506 1.00 59.50 94 ASP A N 1
ATOM 761 C CA . ASP A 1 94 ? 9.659 0.103 -30.360 1.00 59.50 94 ASP A CA 1
ATOM 762 C C . ASP A 1 94 ? 9.497 -1.361 -29.890 1.00 59.50 94 ASP A C 1
ATOM 764 O O . ASP A 1 94 ? 8.620 -2.107 -30.332 1.00 59.50 94 ASP A O 1
ATOM 768 N N . ARG A 1 95 ? 10.346 -1.797 -28.951 1.00 57.31 95 ARG A N 1
ATOM 769 C CA . ARG A 1 95 ? 10.173 -3.048 -28.220 1.00 57.31 95 ARG A CA 1
ATOM 770 C C . ARG A 1 95 ? 9.161 -2.820 -27.111 1.00 57.31 95 ARG A C 1
ATOM 772 O O . ARG A 1 95 ? 9.509 -2.435 -26.001 1.00 57.31 95 ARG A O 1
ATOM 779 N N . TYR A 1 96 ? 7.908 -3.132 -27.415 1.00 56.62 96 TYR A N 1
ATOM 780 C CA . TYR A 1 96 ? 6.868 -3.315 -26.415 1.00 56.62 96 TYR A CA 1
ATOM 781 C C . TYR A 1 96 ? 7.362 -4.368 -25.413 1.00 56.62 96 TYR A C 1
ATOM 783 O O . TYR A 1 96 ? 7.242 -5.569 -25.668 1.00 56.62 96 TYR A O 1
ATOM 791 N N . VAL A 1 97 ? 7.898 -3.957 -24.258 1.00 54.62 97 VAL A N 1
ATOM 792 C CA . VAL A 1 97 ? 8.076 -4.839 -23.091 1.00 54.62 97 VAL A CA 1
ATOM 793 C C . VAL A 1 97 ? 6.693 -5.057 -22.468 1.00 54.62 97 VAL A C 1
ATOM 795 O O . VAL A 1 97 ? 6.342 -4.646 -21.375 1.00 54.62 97 VAL A O 1
ATOM 798 N N . SER A 1 98 ? 5.897 -5.718 -23.306 1.00 57.47 98 SER A N 1
ATOM 799 C CA . SER A 1 98 ? 4.745 -6.578 -23.150 1.00 57.47 98 SER A CA 1
ATOM 800 C C . SER A 1 98 ? 3.640 -6.132 -22.190 1.00 57.47 98 SER A C 1
ATOM 802 O O . SER A 1 98 ? 3.828 -5.942 -20.990 1.00 57.47 98 SER A O 1
ATOM 804 N N . GLY A 1 99 ? 2.405 -6.143 -22.698 1.00 60.50 99 GLY A N 1
ATOM 805 C CA . GLY A 1 99 ? 1.181 -6.014 -21.897 1.00 60.50 99 GLY A CA 1
ATOM 806 C C . GLY A 1 99 ? 1.065 -6.993 -20.713 1.00 60.50 99 GLY A C 1
ATOM 807 O O . GLY A 1 99 ? 0.157 -6.830 -19.899 1.00 60.50 99 GLY A O 1
ATOM 808 N N . THR A 1 100 ? 1.993 -7.952 -20.577 1.00 71.19 100 THR A N 1
ATOM 809 C CA . THR A 1 100 ? 2.111 -8.879 -19.444 1.00 71.19 100 THR A CA 1
ATOM 810 C C . THR A 1 100 ? 2.333 -8.172 -18.105 1.00 71.19 100 THR A C 1
ATOM 812 O O . THR A 1 100 ? 1.834 -8.663 -17.099 1.00 71.19 100 THR A O 1
ATOM 815 N N . TYR A 1 101 ? 2.999 -7.008 -18.070 1.00 79.31 101 TYR A N 1
ATOM 816 C CA . TYR A 1 101 ? 3.219 -6.245 -16.829 1.00 79.31 101 TYR A CA 1
ATOM 817 C C . TYR A 1 101 ? 2.316 -5.013 -16.697 1.00 79.31 101 TYR A C 1
ATOM 819 O O . TYR A 1 101 ? 1.994 -4.604 -15.577 1.00 79.31 101 TYR A O 1
ATOM 827 N N . PHE A 1 102 ? 1.834 -4.469 -17.820 1.00 84.75 102 PHE A N 1
ATOM 828 C CA . PHE A 1 102 ? 0.930 -3.317 -17.833 1.00 84.75 102 PHE A CA 1
ATOM 829 C C . PHE A 1 102 ? -0.427 -3.639 -17.195 1.00 84.75 102 PHE A C 1
ATOM 831 O O . PHE A 1 102 ? -0.872 -2.919 -16.302 1.00 84.75 102 PHE A O 1
ATOM 838 N N . MET A 1 103 ? -1.076 -4.737 -17.604 1.00 87.38 103 MET A N 1
ATOM 839 C CA . MET A 1 103 ? -2.396 -5.094 -17.067 1.00 87.38 103 MET A CA 1
ATOM 840 C C . MET A 1 103 ? -2.380 -5.393 -15.562 1.00 87.38 103 MET A C 1
ATOM 842 O O . MET A 1 103 ? -3.234 -4.862 -14.851 1.00 87.38 103 MET A O 1
ATOM 846 N N . PRO A 1 104 ? -1.402 -6.145 -15.021 1.00 88.75 104 PRO A N 1
ATOM 847 C CA . PRO A 1 104 ? -1.264 -6.291 -13.575 1.00 88.75 104 PRO A CA 1
ATOM 848 C C . PRO A 1 104 ? -1.041 -4.965 -12.839 1.00 88.75 104 PRO A C 1
ATOM 850 O O . PRO A 1 104 ? -1.576 -4.788 -11.745 1.00 88.75 104 PRO A O 1
ATOM 853 N N . ALA A 1 105 ? -0.275 -4.026 -13.406 1.00 89.12 105 ALA A N 1
ATOM 854 C CA . ALA A 1 105 ? -0.081 -2.706 -12.805 1.00 89.12 105 ALA A CA 1
ATOM 855 C C . ALA A 1 105 ? -1.383 -1.886 -12.801 1.00 89.12 105 ALA A C 1
ATOM 857 O O . ALA A 1 105 ? -1.732 -1.304 -11.773 1.00 89.12 105 ALA A O 1
ATOM 858 N N . LEU A 1 106 ? -2.144 -1.913 -13.901 1.00 91.62 106 LEU A N 1
ATOM 859 C CA . LEU A 1 106 ? -3.448 -1.258 -14.000 1.00 91.62 106 LEU A CA 1
ATOM 860 C C . LEU A 1 106 ? -4.449 -1.850 -13.006 1.00 91.62 106 LEU A C 1
ATOM 862 O O . LEU A 1 106 ? -5.096 -1.112 -12.267 1.00 91.62 106 LEU A O 1
ATOM 866 N N . PHE A 1 107 ? -4.528 -3.178 -12.927 1.00 92.19 107 PHE A N 1
ATOM 867 C CA . PHE A 1 107 ? -5.384 -3.863 -11.963 1.00 92.19 107 PHE A CA 1
ATOM 868 C C . PHE A 1 107 ? -5.028 -3.486 -10.522 1.00 92.19 107 PHE A C 1
ATOM 870 O O . PHE A 1 107 ? -5.914 -3.184 -9.727 1.00 92.19 107 PHE A O 1
ATOM 877 N N . ARG A 1 108 ? -3.731 -3.442 -10.184 1.00 91.81 108 ARG A N 1
ATOM 878 C CA . ARG A 1 108 ? -3.268 -3.003 -8.858 1.00 91.81 108 ARG A CA 1
ATOM 879 C C . ARG A 1 108 ? -3.682 -1.567 -8.553 1.00 91.81 108 ARG A C 1
ATOM 881 O O . ARG A 1 108 ? -4.101 -1.311 -7.430 1.00 91.81 108 ARG A O 1
ATOM 888 N N . LEU A 1 109 ? -3.604 -0.662 -9.531 1.00 95.06 109 LEU A N 1
ATOM 889 C CA . LEU A 1 109 ? -4.050 0.723 -9.368 1.00 95.06 109 LEU A CA 1
ATOM 890 C C . LEU A 1 109 ? -5.561 0.794 -9.106 1.00 95.06 109 LEU A C 1
ATOM 892 O O . LEU A 1 109 ? -5.988 1.444 -8.154 1.00 95.06 109 LEU A O 1
ATOM 896 N N . VAL A 1 110 ? -6.367 0.090 -9.909 1.00 96.31 110 VAL A N 1
ATOM 897 C CA . VAL A 1 110 ? -7.830 0.027 -9.737 1.00 96.31 110 VAL A CA 1
ATOM 898 C C . VAL A 1 110 ? -8.187 -0.553 -8.370 1.00 96.31 110 VAL A C 1
ATOM 900 O O . VAL A 1 110 ? -8.996 0.027 -7.648 1.00 96.31 110 VAL A O 1
ATOM 903 N N . LEU A 1 111 ? -7.541 -1.651 -7.971 1.00 94.94 111 LEU A N 1
ATOM 904 C CA . LEU A 1 111 ? -7.724 -2.242 -6.650 1.00 94.94 111 LEU A CA 1
ATOM 905 C C . LEU A 1 111 ? -7.339 -1.252 -5.543 1.00 94.94 111 LEU A C 1
ATOM 907 O O . LEU A 1 111 ? -8.079 -1.114 -4.576 1.00 94.94 111 LEU A O 1
ATOM 911 N N . GLY A 1 112 ? -6.231 -0.521 -5.693 1.00 95.00 112 GLY A N 1
ATOM 912 C CA . GLY A 1 112 ? -5.818 0.535 -4.768 1.00 95.00 112 GLY A CA 1
ATOM 913 C C . GLY A 1 112 ? -6.870 1.634 -4.604 1.00 95.00 112 GLY A C 1
ATOM 914 O O . GLY A 1 112 ? -7.169 2.035 -3.478 1.00 95.00 112 GLY A O 1
ATOM 915 N N . PHE A 1 113 ? -7.496 2.068 -5.701 1.00 96.31 113 PHE A N 1
ATOM 916 C CA . PHE A 1 113 ? -8.602 3.029 -5.670 1.00 96.31 113 PHE A CA 1
ATOM 917 C C . PHE A 1 113 ? -9.836 2.472 -4.961 1.00 96.31 113 PHE A C 1
ATOM 919 O O . PHE A 1 113 ? -10.374 3.132 -4.071 1.00 96.31 113 PHE A O 1
ATOM 926 N N . VAL A 1 114 ? -10.263 1.253 -5.304 1.00 96.38 114 VAL A N 1
ATOM 927 C CA . VAL A 1 114 ? -11.390 0.582 -4.636 1.00 96.38 114 VAL A CA 1
ATOM 928 C C . VAL A 1 114 ? -11.122 0.478 -3.135 1.00 96.38 114 VAL A C 1
ATOM 930 O O . VAL A 1 114 ? -11.970 0.843 -2.323 1.00 96.38 114 VAL A O 1
ATOM 933 N N . MET A 1 115 ? -9.913 0.064 -2.757 1.00 96.31 115 MET A N 1
ATOM 934 C CA . MET A 1 115 ? -9.487 -0.027 -1.365 1.00 96.31 115 MET A CA 1
ATOM 935 C C . MET A 1 115 ? -9.526 1.320 -0.650 1.00 96.31 115 MET A C 1
ATOM 937 O O . MET A 1 115 ? -9.994 1.380 0.484 1.00 96.31 115 MET A O 1
ATOM 941 N N . LEU A 1 116 ? -9.092 2.404 -1.296 1.00 96.44 116 LEU A N 1
ATOM 942 C CA . LEU A 1 116 ? -9.143 3.746 -0.719 1.00 96.44 116 LEU A CA 1
ATOM 943 C C . LEU A 1 116 ? -10.585 4.231 -0.508 1.00 96.44 116 LEU A C 1
ATOM 945 O O . LEU A 1 116 ? -10.896 4.807 0.537 1.00 96.44 116 LEU A O 1
ATOM 949 N N . VAL A 1 117 ? -11.476 3.975 -1.468 1.00 96.50 117 VAL A N 1
ATOM 950 C CA . VAL A 1 117 ? -12.902 4.322 -1.360 1.00 96.50 117 VAL A CA 1
ATOM 951 C C . VAL A 1 117 ? -13.551 3.567 -0.201 1.00 96.50 117 VAL A C 1
ATOM 953 O O . VAL A 1 117 ? -14.187 4.179 0.658 1.00 96.50 117 VAL A O 1
ATOM 956 N N . LEU A 1 118 ? -13.353 2.248 -0.129 1.00 95.56 118 LEU A N 1
ATOM 957 C CA . LEU A 1 118 ? -13.898 1.422 0.951 1.00 95.56 118 LEU A CA 1
ATOM 958 C C . LEU A 1 118 ? -13.281 1.787 2.309 1.00 95.56 118 LEU A C 1
ATOM 960 O O . LEU A 1 118 ? -14.001 1.866 3.302 1.00 95.56 118 LEU A O 1
ATOM 964 N N . TYR A 1 119 ? -11.982 2.091 2.349 1.00 95.81 119 TYR A N 1
ATOM 965 C CA . TYR A 1 119 ? -11.305 2.576 3.549 1.00 95.81 119 TYR A CA 1
ATOM 966 C C . TYR A 1 119 ? -11.954 3.853 4.078 1.00 95.81 119 TYR A C 1
ATOM 968 O O . TYR A 1 119 ? -12.307 3.916 5.252 1.00 95.81 119 TYR A O 1
ATOM 976 N N . ASN A 1 120 ? -12.164 4.855 3.224 1.00 94.69 120 ASN A N 1
ATOM 977 C CA . ASN A 1 120 ? -12.788 6.110 3.641 1.00 94.69 120 ASN A CA 1
ATOM 978 C C . ASN A 1 120 ? -14.248 5.927 4.067 1.00 94.69 120 ASN A C 1
ATOM 980 O O . ASN A 1 120 ? -14.701 6.637 4.961 1.00 94.69 120 ASN A O 1
ATOM 984 N N . LYS A 1 121 ? -14.959 4.964 3.471 1.00 94.38 121 LYS A N 1
ATOM 985 C CA . LYS A 1 121 ? -16.343 4.628 3.825 1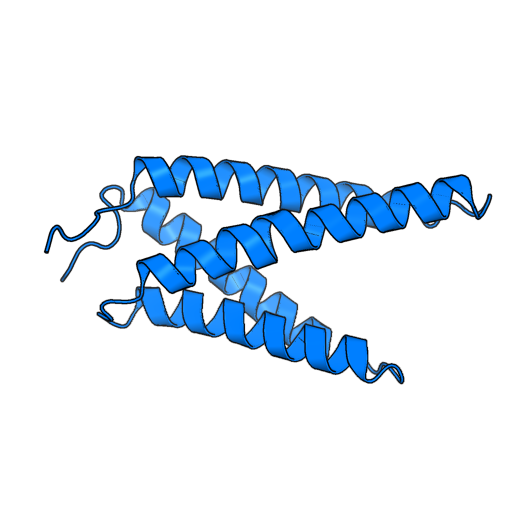.00 94.38 121 LYS A CA 1
ATOM 986 C C . LYS A 1 121 ? -16.462 3.912 5.174 1.00 94.38 121 LYS A C 1
ATOM 988 O O . LYS A 1 121 ? -17.426 4.146 5.896 1.00 94.38 121 LYS A O 1
ATOM 993 N N . TYR A 1 122 ? -15.530 3.013 5.494 1.00 94.00 122 TYR A N 1
ATOM 994 C CA . TYR A 1 122 ? -15.655 2.106 6.641 1.00 94.00 122 TYR A CA 1
ATOM 995 C C . TYR A 1 122 ? -14.693 2.392 7.795 1.00 94.00 122 TYR A C 1
ATOM 997 O O . TYR A 1 122 ? -14.828 1.749 8.837 1.00 94.00 122 TYR A O 1
ATOM 1005 N N . LYS A 1 123 ? -13.725 3.309 7.655 1.00 92.06 123 LYS A N 1
ATOM 1006 C CA . LYS A 1 123 ? -12.835 3.696 8.762 1.00 92.06 123 LYS A CA 1
ATOM 1007 C C . LYS A 1 123 ? -13.655 4.203 9.948 1.00 92.06 123 LYS A C 1
ATOM 1009 O O . LYS A 1 123 ? -14.568 5.008 9.785 1.00 92.06 123 LYS A O 1
ATOM 1014 N N . ILE A 1 124 ? -13.303 3.745 11.142 1.00 88.06 124 ILE A N 1
ATOM 1015 C CA . ILE A 1 124 ? -13.789 4.338 12.384 1.00 88.06 124 ILE A CA 1
ATOM 1016 C C . ILE A 1 124 ? -12.671 5.242 12.878 1.00 88.06 124 ILE A C 1
ATOM 1018 O O . ILE A 1 124 ? -11.686 4.775 13.445 1.00 88.06 124 ILE A O 1
ATOM 1022 N N . GLU A 1 125 ? -12.796 6.544 12.641 1.00 71.56 125 GLU A N 1
ATOM 1023 C CA . GLU A 1 125 ? -11.910 7.492 13.304 1.00 71.56 125 GLU A CA 1
ATOM 1024 C C . GLU A 1 125 ? -12.302 7.504 14.784 1.00 71.56 125 GLU A C 1
ATOM 1026 O O . GLU A 1 125 ? -13.420 7.869 15.147 1.00 71.56 125 GLU A O 1
ATOM 1031 N N . LYS A 1 126 ? -11.404 7.022 15.655 1.00 61.88 126 LYS A N 1
ATOM 1032 C CA . LYS A 1 126 ? -11.529 7.277 17.090 1.00 61.88 126 LYS A CA 1
ATOM 1033 C C . LYS A 1 126 ? -11.447 8.793 17.251 1.00 61.88 126 LYS A C 1
ATOM 1035 O O . LYS A 1 126 ? -10.342 9.332 17.245 1.00 61.88 126 LYS A O 1
ATOM 1040 N N . ASN A 1 127 ? -12.599 9.455 17.356 1.00 44.34 127 ASN A N 1
ATOM 1041 C CA . ASN A 1 127 ? -12.677 10.831 17.827 1.00 44.34 127 ASN A CA 1
ATOM 1042 C C . ASN A 1 127 ? -11.910 10.881 19.152 1.00 44.34 127 ASN A C 1
ATOM 1044 O O . ASN A 1 127 ? -12.279 10.214 20.121 1.00 44.34 127 ASN A O 1
ATOM 1048 N N . ARG A 1 128 ? -10.783 11.583 19.140 1.00 39.50 128 ARG A N 1
ATOM 1049 C CA . ARG A 1 128 ? -10.176 12.135 20.340 1.00 39.50 128 ARG A CA 1
ATOM 1050 C C . ARG A 1 128 ? -10.527 13.602 20.358 1.00 39.50 128 ARG A C 1
ATOM 1052 O O . ARG A 1 128 ? -10.308 14.232 19.302 1.00 39.50 128 ARG A O 1
#